Protein AF-A0A6B1DGK0-F1 (afdb_monomer)

pLDDT: mean 85.49, std 11.99, range [38.97, 97.94]

Mean predicted aligned error: 6.07 Å

Radius of gyration: 15.69 Å; Cα contacts (8 Å, |Δi|>4): 197; chains: 1; bounding box: 37×44×36 Å

Sequence (161 aa):
MLADCNGYFRREPYKSWFNQLEAWILQKCGASYYDGTACALDLVQWATDPVWSDLPGGVRDRLLAADGTFLKTQLEENKNVKLVLANGRQVIDGLQAMGFPLDYGESITPDGRQIHLFRGRLGERTFIGWNLNLQGSHLNNKKMKPELGDAVGRLAAKQAG

Solvent-accessible surface area (backbone atoms only — not comparable to full-atom values): 9356 Å² total; per-residue (Å²): 109,72,69,48,65,78,39,38,59,79,66,81,50,69,52,86,59,50,47,57,48,35,72,30,38,30,51,50,59,77,31,32,58,76,80,70,72,40,82,90,81,69,77,52,90,66,90,57,89,61,51,77,88,73,48,55,67,75,56,52,53,50,47,40,58,65,29,28,60,53,55,50,47,56,50,67,73,37,74,83,61,46,71,46,78,34,72,6,42,70,49,46,54,50,41,41,74,47,67,45,60,63,41,86,69,52,72,50,55,50,92,81,46,78,38,49,33,28,38,26,63,64,87,87,24,38,35,43,31,32,48,62,39,75,72,82,45,93,69,85,54,84,57,43,50,53,55,51,11,53,52,52,17,54,62,52,56,74,68,80,118

Structure (mmCIF, N/CA/C/O backbone):
data_AF-A0A6B1DGK0-F1
#
_entry.id   AF-A0A6B1DGK0-F1
#
loop_
_atom_site.group_PDB
_atom_site.id
_atom_site.type_symbol
_atom_site.label_atom_id
_atom_site.label_alt_id
_atom_site.label_comp_id
_atom_site.label_asym_id
_atom_site.label_entity_id
_atom_site.label_seq_id
_atom_site.pdbx_PDB_ins_code
_atom_site.Cartn_x
_atom_site.Cartn_y
_atom_site.Cartn_z
_atom_site.occupancy
_atom_site.B_iso_or_equiv
_atom_site.auth_seq_id
_atom_site.auth_comp_id
_atom_site.auth_asym_id
_atom_site.auth_atom_id
_atom_site.pdbx_PDB_model_num
ATOM 1 N N . MET A 1 1 ? 7.144 -23.505 1.695 1.00 48.78 1 MET A N 1
ATOM 2 C CA . MET A 1 1 ? 6.779 -22.483 0.683 1.00 48.78 1 MET A CA 1
ATOM 3 C C . MET A 1 1 ? 5.655 -21.552 1.152 1.00 48.78 1 MET A C 1
ATOM 5 O O . MET A 1 1 ? 5.972 -20.434 1.511 1.00 48.78 1 MET A O 1
ATOM 9 N N . LEU A 1 2 ? 4.386 -21.973 1.280 1.00 42.69 2 LEU A N 1
ATOM 10 C CA . LEU A 1 2 ? 3.305 -21.111 1.829 1.00 42.69 2 LEU A CA 1
ATOM 11 C C . LEU A 1 2 ? 3.450 -20.818 3.335 1.00 42.69 2 LEU A C 1
ATOM 13 O O . LEU A 1 2 ? 3.311 -19.679 3.775 1.00 42.69 2 LEU A O 1
ATOM 17 N N . ALA A 1 3 ? 3.797 -21.841 4.123 1.00 42.91 3 ALA A N 1
ATOM 18 C CA . ALA A 1 3 ? 4.083 -21.689 5.552 1.00 42.91 3 ALA A CA 1
ATOM 19 C C . ALA A 1 3 ? 5.296 -20.777 5.816 1.00 42.91 3 ALA A C 1
ATOM 21 O O . ALA A 1 3 ? 5.361 -20.114 6.848 1.00 42.91 3 ALA A O 1
ATOM 22 N N . ASP A 1 4 ? 6.227 -20.706 4.860 1.00 50.56 4 ASP A N 1
ATOM 23 C CA . ASP A 1 4 ? 7.411 -19.858 4.951 1.00 50.56 4 ASP A CA 1
ATOM 24 C C . ASP A 1 4 ? 7.089 -18.380 4.733 1.00 50.56 4 ASP A C 1
ATOM 26 O O . ASP A 1 4 ? 7.625 -17.548 5.466 1.00 50.56 4 ASP A O 1
ATOM 30 N N . CYS A 1 5 ? 6.192 -18.070 3.789 1.00 54.16 5 CYS A N 1
ATOM 31 C CA . CYS A 1 5 ? 5.676 -16.717 3.575 1.00 54.16 5 CYS A CA 1
ATOM 32 C C . CYS A 1 5 ? 4.835 -16.254 4.773 1.00 54.16 5 CYS A C 1
ATOM 34 O O . CYS A 1 5 ? 5.067 -15.172 5.305 1.00 54.16 5 CYS A O 1
ATOM 36 N N . ASN A 1 6 ? 3.942 -17.113 5.280 1.00 56.88 6 ASN A N 1
ATOM 37 C CA . ASN A 1 6 ? 3.124 -16.811 6.465 1.00 56.88 6 ASN A CA 1
ATOM 38 C C . ASN A 1 6 ? 3.956 -16.687 7.756 1.00 56.88 6 ASN A C 1
ATOM 40 O O . ASN A 1 6 ? 3.532 -16.049 8.717 1.00 56.88 6 ASN A O 1
ATOM 44 N N . GLY A 1 7 ? 5.135 -17.313 7.794 1.00 61.88 7 GLY A N 1
ATOM 45 C CA . GLY A 1 7 ? 6.072 -17.268 8.914 1.00 61.88 7 GLY A CA 1
ATOM 46 C C . GLY A 1 7 ? 7.243 -16.302 8.725 1.00 61.88 7 GLY A C 1
ATOM 47 O O . GLY A 1 7 ? 8.129 -16.290 9.579 1.00 61.88 7 GLY A O 1
ATOM 48 N N . TYR A 1 8 ? 7.294 -15.520 7.639 1.00 71.69 8 TYR A N 1
ATOM 49 C CA . TYR A 1 8 ? 8.450 -14.674 7.308 1.00 71.69 8 TYR A CA 1
ATOM 50 C C . TYR A 1 8 ? 8.810 -13.725 8.460 1.00 71.69 8 TYR A C 1
ATOM 52 O O . TYR A 1 8 ? 9.946 -13.711 8.935 1.00 71.69 8 TYR A O 1
ATOM 60 N N . PHE A 1 9 ? 7.811 -13.029 9.005 1.00 74.12 9 PHE A N 1
ATOM 61 C CA . PHE A 1 9 ? 7.997 -12.099 10.118 1.00 74.12 9 PHE A CA 1
ATOM 62 C C . PHE A 1 9 ? 8.229 -12.765 11.483 1.00 74.12 9 PHE A C 1
ATOM 64 O O . PHE A 1 9 ? 8.618 -12.087 12.430 1.00 74.12 9 PHE A O 1
ATOM 71 N N . ARG A 1 10 ? 8.064 -14.092 11.588 1.00 71.50 10 ARG A N 1
ATOM 72 C CA . ARG A 1 10 ? 8.333 -14.874 12.811 1.00 71.50 10 ARG A CA 1
ATOM 73 C C . ARG A 1 10 ? 9.780 -15.369 12.908 1.00 71.50 10 ARG A C 1
ATOM 75 O O . ARG A 1 10 ? 10.147 -15.957 13.920 1.00 71.50 10 ARG A O 1
ATOM 82 N N . ARG A 1 11 ? 10.583 -15.172 11.858 1.00 74.19 11 ARG A N 1
ATOM 83 C CA . ARG A 1 11 ? 11.995 -15.573 11.797 1.00 74.19 11 ARG A CA 1
ATOM 84 C C . ARG A 1 11 ? 12.889 -14.335 11.867 1.00 74.19 11 ARG A C 1
ATOM 86 O O . ARG A 1 11 ? 12.886 -13.617 12.865 1.00 74.19 11 ARG A O 1
ATOM 93 N N . GLU A 1 12 ? 13.618 -14.058 10.794 1.00 73.69 12 GLU A N 1
ATOM 94 C CA . GLU A 1 12 ? 14.533 -12.929 10.683 1.00 73.69 12 GLU A CA 1
ATOM 95 C C . GLU A 1 12 ? 14.176 -12.105 9.436 1.00 73.69 12 GLU A C 1
ATOM 97 O O . GLU A 1 12 ? 14.867 -12.168 8.419 1.00 73.69 12 GLU A O 1
ATOM 102 N N . PRO A 1 13 ? 13.039 -11.377 9.462 1.00 78.00 13 PRO A N 1
ATOM 103 C CA . PRO A 1 13 ? 12.663 -10.519 8.346 1.00 78.00 13 PRO A CA 1
ATOM 104 C C . PRO A 1 13 ? 13.674 -9.382 8.206 1.00 78.00 13 PRO A C 1
ATOM 106 O O . PRO A 1 13 ? 14.413 -9.074 9.145 1.00 78.00 13 PRO A O 1
ATOM 109 N N . TYR A 1 14 ? 13.668 -8.684 7.069 1.00 78.50 14 TYR A N 1
ATOM 110 C CA . TYR A 1 14 ? 14.506 -7.498 6.901 1.00 78.50 14 TYR A CA 1
ATOM 111 C C . TYR A 1 14 ? 13.967 -6.320 7.739 1.00 78.50 14 TYR A C 1
ATOM 113 O O . TYR A 1 14 ? 13.315 -5.399 7.244 1.00 78.50 14 TYR A O 1
ATOM 121 N N . LYS A 1 15 ? 14.191 -6.387 9.057 1.00 79.00 15 LYS A N 1
ATOM 122 C CA . LYS A 1 15 ? 13.531 -5.558 10.075 1.00 79.00 15 LYS A CA 1
ATOM 123 C C . LYS A 1 15 ? 13.735 -4.067 9.835 1.00 79.00 15 LYS A C 1
ATOM 125 O O . LYS A 1 15 ? 12.783 -3.308 9.951 1.00 79.00 15 LYS A O 1
ATOM 130 N N . SER A 1 16 ? 14.940 -3.633 9.467 1.00 77.12 16 SER A N 1
ATOM 131 C CA . SER A 1 16 ? 15.229 -2.213 9.200 1.00 77.12 16 SER A CA 1
ATOM 132 C C . SER A 1 16 ? 14.383 -1.639 8.058 1.00 77.12 16 SER A C 1
ATOM 134 O O . SER A 1 16 ? 13.987 -0.473 8.102 1.00 77.12 16 SER A O 1
ATOM 136 N N . TRP A 1 17 ? 14.066 -2.464 7.062 1.00 80.50 17 TRP A N 1
ATOM 137 C CA . TRP A 1 17 ? 13.237 -2.092 5.925 1.00 80.50 17 TRP A CA 1
ATOM 138 C C . TRP A 1 17 ? 11.748 -2.089 6.291 1.00 80.50 17 TRP A C 1
ATOM 140 O O . TRP A 1 17 ? 11.059 -1.088 6.088 1.00 80.50 17 TRP A O 1
ATOM 150 N N . PHE A 1 18 ? 11.235 -3.170 6.887 1.00 84.44 18 PHE A N 1
ATOM 151 C CA . PHE A 1 18 ? 9.800 -3.311 7.173 1.00 84.44 18 PHE A CA 1
ATOM 152 C C . PHE A 1 18 ? 9.315 -2.543 8.409 1.00 84.44 18 PHE A C 1
ATOM 154 O O . PHE A 1 18 ? 8.180 -2.062 8.412 1.00 84.44 18 PHE A O 1
ATOM 161 N N . ASN A 1 19 ? 10.159 -2.346 9.429 1.00 86.62 19 ASN A N 1
ATOM 162 C CA . ASN A 1 19 ? 9.736 -1.711 10.685 1.00 86.62 19 ASN A CA 1
ATOM 163 C C . ASN A 1 19 ? 9.306 -0.255 10.520 1.00 86.62 19 ASN A C 1
ATOM 165 O O . ASN A 1 19 ? 8.576 0.273 11.353 1.00 86.62 19 ASN A O 1
ATOM 169 N N . GLN A 1 20 ? 9.735 0.400 9.444 1.00 87.81 20 GLN A N 1
ATOM 170 C CA . GLN A 1 20 ? 9.271 1.745 9.135 1.00 87.81 20 GLN A CA 1
ATOM 171 C C . GLN A 1 20 ? 7.777 1.752 8.790 1.00 87.81 20 GLN A C 1
ATOM 173 O O . GLN A 1 20 ? 7.050 2.628 9.242 1.00 87.81 20 GLN A O 1
ATOM 178 N N . LEU A 1 21 ? 7.301 0.768 8.025 1.00 90.50 21 LEU A N 1
ATOM 179 C CA . LEU A 1 21 ? 5.877 0.641 7.713 1.00 90.50 21 LEU A CA 1
ATOM 180 C C . LEU A 1 21 ? 5.091 0.113 8.914 1.00 90.50 21 LEU A C 1
ATOM 182 O O . LEU A 1 21 ? 4.002 0.612 9.180 1.00 90.50 21 LEU A O 1
ATOM 186 N N . GLU A 1 22 ? 5.666 -0.828 9.666 1.00 92.06 22 GLU A N 1
ATOM 187 C CA . GLU A 1 22 ? 5.076 -1.341 10.908 1.00 92.06 22 GLU A CA 1
ATOM 188 C C . GLU A 1 22 ? 4.734 -0.204 11.881 1.00 92.06 22 GLU A C 1
ATOM 190 O O . GLU A 1 22 ? 3.570 0.006 12.216 1.00 92.06 22 GLU A O 1
ATOM 195 N N . ALA A 1 23 ? 5.751 0.556 12.300 1.00 90.06 23 ALA A N 1
ATOM 196 C CA . ALA A 1 23 ? 5.620 1.528 13.380 1.00 90.06 23 ALA A CA 1
ATOM 197 C C . ALA A 1 23 ? 4.759 2.736 12.994 1.00 90.06 23 ALA A C 1
ATOM 199 O O . ALA A 1 23 ? 4.050 3.292 13.830 1.00 90.06 23 ALA A O 1
ATOM 200 N N . TRP A 1 24 ? 4.844 3.172 11.735 1.00 91.69 24 TRP A N 1
ATOM 201 C CA . TRP A 1 24 ? 4.236 4.435 11.320 1.00 91.69 24 TRP A CA 1
ATOM 202 C C . TRP A 1 24 ? 2.914 4.262 10.591 1.00 91.69 24 TRP A C 1
ATOM 204 O O . TRP A 1 24 ? 2.089 5.163 10.662 1.00 91.69 24 TRP A O 1
ATOM 214 N N . ILE A 1 25 ? 2.687 3.136 9.914 1.00 94.69 25 ILE A N 1
ATOM 215 C CA . ILE A 1 25 ? 1.497 2.946 9.082 1.00 94.69 25 ILE A CA 1
ATOM 216 C C . ILE A 1 25 ? 0.605 1.830 9.622 1.00 94.69 25 ILE A C 1
ATOM 218 O O . ILE A 1 25 ? -0.563 2.078 9.919 1.00 94.69 25 ILE A O 1
ATOM 222 N N . LEU A 1 26 ? 1.127 0.607 9.752 1.00 93.88 26 LEU A N 1
ATOM 223 C CA . LEU A 1 26 ? 0.296 -0.562 10.055 1.00 93.88 26 LEU A CA 1
ATOM 224 C C . LEU A 1 26 ? -0.362 -0.458 11.428 1.00 93.88 26 LEU A C 1
ATOM 226 O O . LEU A 1 26 ? -1.579 -0.608 11.527 1.00 93.88 26 LEU A O 1
ATOM 230 N N . GLN A 1 27 ? 0.400 -0.080 12.456 1.00 93.44 27 GLN A N 1
ATOM 231 C CA . GLN A 1 27 ? -0.142 0.077 13.808 1.00 93.44 27 GLN A CA 1
ATOM 232 C C . GLN A 1 27 ? -1.242 1.146 13.880 1.00 93.44 27 GLN A C 1
ATOM 234 O O . GLN A 1 27 ? -2.203 1.000 14.632 1.00 93.44 27 GLN A O 1
ATOM 239 N N . LYS A 1 28 ? -1.164 2.192 13.045 1.00 94.06 28 LYS A N 1
ATOM 240 C CA . LYS A 1 28 ? -2.211 3.225 12.926 1.00 94.06 28 LYS A CA 1
ATOM 241 C C . LYS A 1 28 ? -3.481 2.716 12.244 1.00 94.06 28 LYS A C 1
ATOM 243 O O . LYS A 1 28 ? -4.541 3.310 12.413 1.00 94.06 28 LYS A O 1
ATOM 248 N N . CYS A 1 29 ? -3.373 1.620 11.501 1.00 92.94 29 CYS A N 1
ATOM 249 C CA . CYS A 1 29 ? -4.485 0.928 10.860 1.00 92.94 29 CYS A CA 1
ATOM 250 C C . CYS A 1 29 ? -4.984 -0.279 11.674 1.00 92.94 29 CYS A C 1
ATOM 252 O O . CYS A 1 29 ? -5.859 -0.994 11.196 1.00 92.94 29 CYS A O 1
ATOM 254 N N . GLY A 1 30 ? -4.435 -0.523 12.873 1.00 92.44 30 GLY A N 1
ATOM 255 C CA . GLY A 1 30 ? -4.782 -1.687 13.693 1.00 92.44 30 GLY A CA 1
ATOM 256 C C . GLY A 1 30 ? -4.281 -3.019 13.127 1.00 92.44 30 GLY A C 1
ATOM 257 O O . GLY A 1 30 ? -4.895 -4.047 13.389 1.00 92.44 30 GLY A O 1
ATOM 258 N N . ALA A 1 31 ? -3.202 -2.996 12.339 1.00 93.25 31 ALA A N 1
ATOM 259 C CA . ALA A 1 31 ? -2.578 -4.181 11.761 1.00 93.25 31 ALA A CA 1
ATOM 260 C C . ALA A 1 31 ? -1.088 -4.265 12.134 1.00 93.25 31 ALA A C 1
ATOM 262 O O . ALA A 1 31 ? -0.477 -3.272 12.535 1.00 93.25 31 ALA A O 1
ATOM 263 N N . SER A 1 32 ? -0.488 -5.440 11.971 1.00 91.88 32 SER A N 1
ATOM 264 C CA . SER A 1 32 ? 0.930 -5.687 12.214 1.00 91.88 32 SER A CA 1
ATOM 265 C C . SER A 1 32 ? 1.454 -6.800 11.315 1.00 91.88 32 SER A C 1
ATOM 267 O O . SER A 1 32 ? 0.783 -7.799 11.042 1.00 91.88 32 SER A O 1
ATOM 269 N N . TYR A 1 33 ? 2.702 -6.658 10.880 1.00 88.81 33 TYR A N 1
ATOM 270 C CA . TYR A 1 33 ? 3.414 -7.752 10.227 1.00 88.81 33 TYR A CA 1
ATOM 271 C C . TYR A 1 33 ? 3.690 -8.929 11.177 1.00 88.81 33 TYR A C 1
ATOM 273 O O . TYR A 1 33 ? 3.889 -10.057 10.728 1.00 88.81 33 TYR A O 1
ATOM 281 N N . TYR A 1 34 ? 3.725 -8.683 12.488 1.00 89.75 34 TYR A N 1
ATOM 282 C CA . TYR A 1 34 ? 4.210 -9.641 13.482 1.00 89.75 34 TYR A CA 1
ATOM 283 C C . TYR A 1 34 ? 3.107 -10.489 14.127 1.00 89.75 34 TYR A C 1
ATOM 285 O O . TYR A 1 34 ? 3.406 -11.562 14.652 1.00 89.75 34 TYR A O 1
ATOM 293 N N . ASP A 1 35 ? 1.845 -10.061 14.056 1.00 89.12 35 ASP A N 1
ATOM 294 C CA . ASP A 1 35 ? 0.693 -10.798 14.600 1.00 89.12 35 ASP A CA 1
ATOM 295 C C . ASP A 1 35 ? -0.106 -11.576 13.535 1.00 89.12 35 ASP A C 1
ATOM 297 O O . ASP A 1 35 ? -1.014 -12.337 13.865 1.00 89.12 35 ASP A O 1
ATOM 301 N N . GLY A 1 36 ? 0.271 -11.444 12.258 1.00 84.88 36 GLY A N 1
ATOM 302 C CA . GLY A 1 36 ? -0.382 -12.115 11.133 1.00 84.88 36 GLY A CA 1
ATOM 303 C C . GLY A 1 36 ? -1.598 -11.380 10.563 1.00 84.88 36 GLY A C 1
ATOM 304 O O . GLY A 1 36 ? -2.300 -11.955 9.733 1.00 84.88 36 GLY A O 1
ATOM 305 N N . THR A 1 37 ? -1.848 -10.133 10.970 1.00 90.12 37 THR A N 1
ATOM 306 C CA . THR A 1 37 ? -2.928 -9.295 10.418 1.00 90.12 37 THR A CA 1
ATOM 307 C C . THR A 1 37 ? -2.512 -8.510 9.170 1.00 90.12 37 THR A C 1
ATOM 309 O O . THR A 1 37 ? -3.380 -8.039 8.435 1.00 90.12 37 THR A O 1
ATOM 312 N N . ALA A 1 38 ? -1.209 -8.402 8.885 1.00 91.06 38 ALA A N 1
ATOM 313 C CA . ALA A 1 38 ? -0.680 -7.794 7.666 1.00 91.06 38 ALA A CA 1
ATOM 314 C C . ALA A 1 38 ? 0.334 -8.695 6.945 1.00 91.06 38 ALA A C 1
ATOM 316 O O . ALA A 1 38 ? 1.080 -9.460 7.557 1.00 91.06 38 ALA A O 1
ATOM 317 N N . CYS A 1 39 ? 0.410 -8.541 5.624 1.00 89.06 39 CYS A N 1
ATOM 318 C CA . CYS A 1 39 ? 1.456 -9.115 4.785 1.00 89.06 39 CYS A CA 1
ATOM 319 C C . CYS A 1 39 ? 1.964 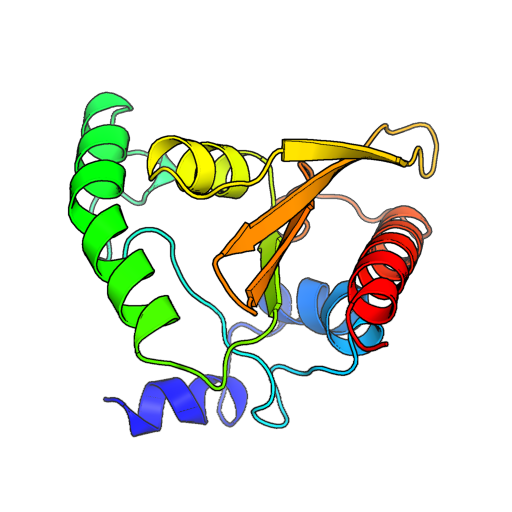-8.079 3.775 1.00 89.06 39 CYS A C 1
ATOM 321 O O . CYS A 1 39 ? 1.276 -7.106 3.462 1.00 89.06 39 CYS A O 1
ATOM 323 N N . ALA A 1 40 ? 3.189 -8.276 3.290 1.00 88.44 40 ALA A N 1
ATOM 324 C CA . ALA A 1 40 ? 3.729 -7.510 2.175 1.00 88.44 40 ALA A CA 1
ATOM 325 C C . A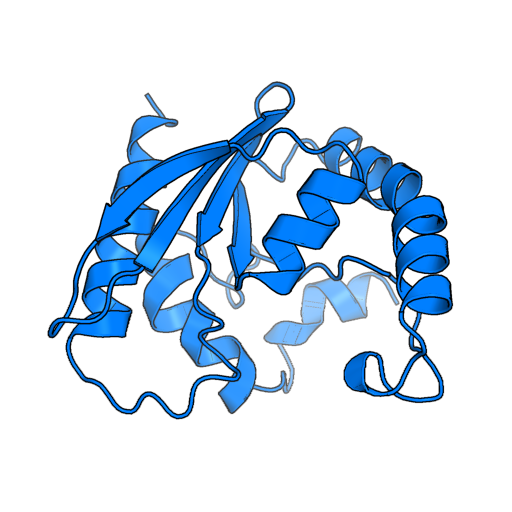LA A 1 40 ? 3.382 -8.224 0.863 1.00 88.44 40 ALA A C 1
ATOM 327 O O . ALA A 1 40 ? 3.468 -9.450 0.788 1.00 88.44 40 ALA A O 1
ATOM 328 N N . LEU A 1 41 ? 2.988 -7.453 -0.148 1.00 87.88 41 LEU A N 1
ATOM 329 C CA . LEU A 1 41 ? 2.667 -7.940 -1.485 1.00 87.88 41 LEU A CA 1
ATOM 330 C C . LEU A 1 41 ? 3.466 -7.134 -2.506 1.00 87.88 41 LEU A C 1
ATOM 332 O O . LEU A 1 41 ? 3.467 -5.903 -2.451 1.00 87.88 41 LEU A O 1
ATOM 336 N N . ASP A 1 42 ? 4.104 -7.828 -3.441 1.00 86.88 42 ASP A N 1
ATOM 337 C CA . ASP A 1 42 ? 4.779 -7.208 -4.576 1.00 86.88 42 ASP A CA 1
ATOM 338 C C . ASP A 1 42 ? 3.814 -7.015 -5.752 1.00 86.88 42 ASP A C 1
ATOM 340 O O . ASP A 1 42 ? 2.902 -7.814 -5.975 1.00 86.88 42 ASP A O 1
ATOM 344 N N . LEU A 1 43 ? 4.022 -5.953 -6.535 1.00 85.62 43 LEU A N 1
ATOM 345 C CA . LEU A 1 43 ? 3.242 -5.720 -7.758 1.00 85.62 43 LEU A CA 1
ATOM 346 C C . LEU A 1 43 ? 3.523 -6.764 -8.839 1.00 85.62 43 LEU A C 1
ATOM 348 O O . LEU A 1 43 ? 2.633 -7.116 -9.604 1.00 85.62 43 LEU A O 1
ATOM 352 N N . VAL A 1 44 ? 4.766 -7.236 -8.888 1.00 83.69 44 VAL A N 1
ATOM 353 C CA . VAL A 1 44 ? 5.243 -8.276 -9.795 1.00 83.69 44 VAL A CA 1
ATOM 354 C C . VAL A 1 44 ? 5.818 -9.372 -8.919 1.00 83.69 44 VAL A C 1
ATOM 356 O O . VAL A 1 44 ? 6.670 -9.106 -8.075 1.00 83.69 44 VAL A O 1
ATOM 359 N N . GLN A 1 45 ? 5.315 -10.591 -9.077 1.00 79.12 45 GLN A N 1
ATOM 360 C CA . GLN A 1 45 ? 5.594 -11.696 -8.146 1.00 79.12 45 GLN A CA 1
ATOM 361 C C . GLN A 1 45 ? 6.916 -12.407 -8.456 1.00 79.12 45 GLN A C 1
ATOM 363 O O . GLN A 1 45 ? 7.377 -13.267 -7.705 1.00 79.12 45 GLN A O 1
ATOM 368 N N . TRP A 1 46 ? 7.526 -12.050 -9.582 1.00 78.50 46 TRP A N 1
ATOM 369 C CA . TRP A 1 46 ? 8.768 -12.622 -10.064 1.00 78.50 46 TRP A CA 1
ATOM 370 C C . TRP A 1 46 ? 9.958 -11.806 -9.575 1.00 78.50 46 TRP A C 1
ATOM 372 O O . TRP A 1 46 ? 9.997 -10.584 -9.722 1.00 78.50 46 TRP A O 1
ATOM 382 N N . ALA A 1 47 ? 10.976 -12.498 -9.067 1.00 78.62 47 ALA A N 1
ATOM 383 C CA . ALA A 1 47 ? 12.296 -11.902 -8.944 1.00 78.62 47 ALA A CA 1
ATOM 384 C C . ALA A 1 47 ? 12.817 -11.573 -10.351 1.00 78.62 47 ALA A C 1
ATOM 386 O O . ALA A 1 47 ? 12.750 -12.414 -11.251 1.00 78.62 47 ALA A O 1
ATOM 387 N N . THR A 1 48 ? 13.320 -10.357 -10.549 1.00 80.94 48 THR A N 1
ATOM 388 C CA . THR A 1 48 ? 13.849 -9.916 -11.842 1.00 80.94 48 THR A CA 1
ATOM 389 C C . THR A 1 48 ? 15.374 -9.898 -11.824 1.00 80.94 48 THR A C 1
ATOM 391 O O . THR A 1 48 ? 15.980 -9.538 -10.814 1.00 80.94 48 THR A O 1
ATOM 394 N N . ASP A 1 49 ? 15.985 -10.257 -12.952 1.00 80.06 49 ASP A N 1
ATOM 395 C CA . ASP A 1 49 ? 17.411 -10.065 -13.226 1.00 80.06 49 ASP A CA 1
ATOM 396 C C . ASP A 1 49 ? 17.543 -9.301 -14.561 1.00 80.06 49 ASP A C 1
ATOM 398 O O . ASP A 1 49 ? 17.153 -9.842 -15.603 1.00 80.06 49 ASP A O 1
ATOM 402 N N . PRO A 1 50 ? 17.980 -8.025 -14.560 1.00 84.19 50 PRO A N 1
ATOM 403 C CA . PRO A 1 50 ? 18.476 -7.250 -13.418 1.00 84.19 50 PRO A CA 1
ATOM 404 C C . PRO A 1 50 ? 17.365 -6.833 -12.434 1.00 84.19 50 PRO A C 1
ATOM 406 O O . PRO A 1 50 ? 16.168 -7.011 -12.690 1.00 84.19 50 PRO A O 1
ATOM 409 N N . VAL A 1 51 ? 17.758 -6.261 -11.290 1.00 84.81 51 VAL A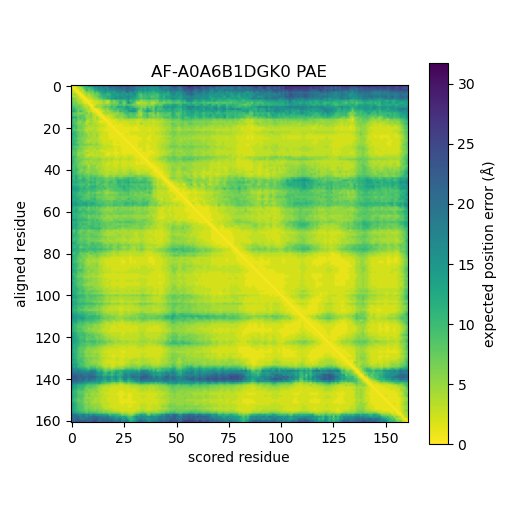 N 1
ATOM 410 C CA . VAL A 1 51 ? 16.810 -5.769 -10.276 1.00 84.81 51 VAL A CA 1
ATOM 411 C C . VAL A 1 51 ? 15.821 -4.760 -10.873 1.00 84.81 51 VAL A C 1
ATOM 413 O O . VAL A 1 51 ? 16.127 -4.059 -11.835 1.00 84.81 51 VAL A O 1
ATOM 416 N N . TRP A 1 52 ? 14.622 -4.665 -10.294 1.00 84.19 52 TRP A N 1
ATOM 417 C CA . TRP A 1 52 ? 13.496 -3.901 -10.851 1.00 84.19 52 TRP A CA 1
ATOM 418 C C . TRP A 1 52 ? 13.836 -2.471 -11.316 1.00 84.19 52 TRP A C 1
ATOM 420 O O . TRP A 1 52 ? 13.358 -2.013 -12.361 1.00 84.19 52 TRP A O 1
ATOM 430 N N . SER A 1 53 ? 14.672 -1.754 -10.554 1.00 82.19 53 SER A N 1
ATOM 431 C CA . SER A 1 53 ? 15.103 -0.386 -10.879 1.00 82.19 53 SER A CA 1
ATOM 432 C C . SER A 1 53 ? 15.861 -0.294 -12.201 1.00 82.19 53 SER A C 1
ATOM 434 O O . SER A 1 53 ? 15.733 0.707 -12.909 1.00 82.19 53 SER A O 1
ATOM 436 N N . ASP A 1 54 ? 16.580 -1.353 -12.555 1.00 87.44 54 ASP A N 1
ATOM 437 C CA . ASP A 1 54 ? 17.534 -1.390 -13.660 1.00 87.44 54 ASP A CA 1
ATOM 438 C C . ASP A 1 54 ? 16.898 -1.957 -14.938 1.00 87.44 54 ASP A C 1
ATOM 440 O O . ASP A 1 54 ? 17.493 -1.924 -16.015 1.00 87.44 54 ASP A O 1
ATOM 444 N N . LEU A 1 55 ? 15.655 -2.441 -14.848 1.00 87.06 55 LEU A N 1
ATOM 445 C CA . LEU A 1 55 ? 14.893 -2.877 -16.010 1.00 87.06 55 LEU A CA 1
ATOM 446 C C . LEU A 1 55 ? 14.531 -1.697 -16.933 1.00 87.06 55 LEU A C 1
ATOM 448 O O . LEU A 1 55 ? 14.166 -0.615 -16.461 1.00 87.06 55 LEU A O 1
ATOM 452 N N . PRO A 1 56 ? 14.518 -1.900 -18.263 1.00 90.00 56 PRO A N 1
ATOM 453 C CA . PRO A 1 56 ? 13.956 -0.924 -19.190 1.00 90.00 56 PRO A CA 1
ATOM 454 C C . PRO A 1 56 ? 12.471 -0.658 -18.903 1.00 90.00 56 PRO A C 1
ATOM 456 O O . PRO A 1 56 ? 11.723 -1.577 -18.566 1.00 90.00 56 PRO A O 1
ATOM 459 N N . GLY A 1 57 ? 12.016 0.583 -19.117 1.00 85.38 57 GLY A N 1
ATOM 460 C CA . GLY A 1 57 ? 10.619 0.982 -18.875 1.00 85.38 57 GLY A CA 1
ATOM 461 C C . GLY A 1 57 ? 9.601 0.062 -19.553 1.00 85.38 57 GLY A C 1
ATOM 462 O O . GLY A 1 57 ? 8.760 -0.517 -18.877 1.00 85.38 57 GLY A O 1
ATOM 463 N N . GLY A 1 58 ? 9.773 -0.207 -20.851 1.00 87.75 58 GLY A N 1
ATOM 464 C CA . GLY A 1 58 ? 8.868 -1.097 -21.586 1.00 87.75 58 GLY A CA 1
ATOM 465 C C . GLY A 1 58 ? 8.880 -2.561 -21.119 1.00 87.75 58 GLY A C 1
ATOM 466 O O . GLY A 1 58 ? 7.924 -3.284 -21.386 1.00 87.75 58 GLY A O 1
ATOM 467 N N . VAL A 1 59 ? 9.929 -3.018 -20.421 1.00 86.50 59 VAL A N 1
ATOM 468 C CA . VAL A 1 59 ? 9.938 -4.349 -19.785 1.00 86.50 59 VAL A CA 1
ATOM 469 C C . VAL A 1 59 ? 9.105 -4.316 -18.509 1.00 86.50 59 VAL A C 1
ATOM 471 O O . VAL A 1 59 ? 8.262 -5.189 -18.324 1.00 86.50 59 VAL A O 1
ATOM 474 N N . ARG A 1 60 ? 9.276 -3.285 -17.671 1.00 87.94 60 ARG A N 1
ATOM 475 C CA . ARG A 1 60 ? 8.447 -3.096 -16.472 1.00 87.94 60 ARG A CA 1
ATOM 476 C C . ARG A 1 60 ? 6.967 -3.004 -16.817 1.00 87.94 60 ARG A C 1
ATOM 478 O O . ARG A 1 60 ? 6.174 -3.689 -16.186 1.00 87.94 60 ARG A O 1
ATOM 485 N N . ASP A 1 61 ? 6.607 -2.246 -17.850 1.00 86.88 61 ASP A N 1
ATOM 486 C CA . ASP A 1 61 ? 5.209 -2.089 -18.269 1.00 86.88 61 ASP A CA 1
ATOM 487 C C . ASP A 1 61 ? 4.587 -3.429 -18.686 1.00 86.88 61 ASP A C 1
ATOM 489 O O . ASP A 1 61 ? 3.458 -3.743 -18.312 1.00 86.88 61 ASP A O 1
ATOM 493 N N . ARG A 1 62 ? 5.343 -4.267 -19.410 1.00 87.31 62 ARG A N 1
ATOM 494 C CA . ARG A 1 62 ? 4.896 -5.616 -19.790 1.00 87.31 62 ARG A CA 1
ATOM 495 C C . ARG A 1 62 ? 4.742 -6.534 -18.584 1.00 87.31 62 ARG A C 1
ATOM 497 O O . ARG A 1 62 ? 3.770 -7.280 -18.536 1.00 87.31 62 ARG A O 1
ATOM 504 N N . LEU A 1 63 ? 5.674 -6.482 -17.632 1.00 87.88 63 LEU A N 1
ATOM 505 C CA . LEU A 1 63 ? 5.591 -7.274 -16.402 1.00 87.88 63 LEU A CA 1
ATOM 506 C C . LEU A 1 63 ? 4.386 -6.852 -15.556 1.00 87.88 63 LEU A C 1
ATOM 508 O O . LEU A 1 63 ? 3.619 -7.709 -15.131 1.00 87.88 63 LEU A O 1
ATOM 512 N N . LEU A 1 64 ? 4.160 -5.544 -15.391 1.00 87.75 64 LEU A N 1
ATOM 513 C CA . LEU A 1 64 ? 2.984 -5.018 -14.693 1.00 87.75 64 LEU A CA 1
ATOM 514 C C . LEU A 1 64 ? 1.683 -5.456 -15.379 1.00 87.75 64 LEU A C 1
ATOM 516 O O . LEU A 1 64 ? 0.756 -5.905 -14.710 1.00 87.75 64 LEU A O 1
ATOM 520 N N . ALA A 1 65 ? 1.609 -5.367 -16.709 1.00 85.75 65 ALA A N 1
ATOM 521 C CA . ALA A 1 65 ? 0.429 -5.796 -17.457 1.00 85.75 65 ALA A CA 1
ATOM 522 C C . ALA A 1 65 ? 0.177 -7.310 -17.338 1.00 85.75 65 ALA A C 1
ATOM 524 O O . ALA A 1 65 ? -0.971 -7.731 -17.191 1.00 85.75 65 ALA A O 1
ATOM 525 N N . ALA A 1 66 ? 1.236 -8.122 -17.381 1.00 84.81 66 ALA A N 1
ATOM 526 C CA . ALA A 1 66 ? 1.139 -9.574 -17.263 1.00 84.81 66 ALA A CA 1
ATOM 527 C C . ALA A 1 66 ? 0.688 -10.013 -15.859 1.00 84.81 66 ALA A C 1
ATOM 529 O O . ALA A 1 66 ? -0.198 -10.861 -15.740 1.00 84.81 66 ALA A O 1
ATOM 530 N N . ASP A 1 67 ? 1.237 -9.402 -14.807 1.00 86.31 67 ASP A N 1
ATOM 531 C CA . ASP A 1 67 ? 0.939 -9.784 -13.422 1.00 86.31 67 ASP A CA 1
ATOM 532 C C . ASP A 1 67 ? -0.302 -9.088 -12.844 1.00 86.31 67 ASP A C 1
ATOM 534 O O . ASP A 1 67 ? -0.863 -9.564 -11.857 1.00 86.31 67 ASP A O 1
ATOM 538 N N . GLY A 1 68 ? -0.803 -8.012 -13.462 1.00 85.44 68 GLY A N 1
ATOM 539 C CA . GLY A 1 68 ? -1.972 -7.281 -12.960 1.00 85.44 68 GLY A CA 1
ATOM 540 C C . GLY A 1 68 ? -3.217 -8.159 -12.793 1.00 85.44 68 GLY A C 1
ATOM 541 O O . GLY A 1 68 ? -3.913 -8.068 -11.780 1.00 85.44 68 GLY A O 1
ATOM 542 N N . THR A 1 69 ? -3.463 -9.074 -13.739 1.00 86.62 69 THR A N 1
ATOM 543 C CA . THR A 1 69 ? -4.574 -10.042 -13.645 1.00 86.62 69 THR A CA 1
ATOM 544 C C . THR A 1 69 ? -4.370 -11.014 -12.484 1.00 86.62 69 THR A C 1
ATOM 546 O O . THR A 1 69 ? -5.320 -11.331 -11.765 1.00 86.62 69 THR A O 1
ATOM 549 N N . PHE A 1 70 ? -3.134 -11.463 -12.268 1.00 87.81 70 PHE A N 1
ATOM 550 C CA . PHE A 1 70 ? -2.804 -12.368 -11.174 1.00 87.81 70 PHE A CA 1
ATOM 551 C C . PHE A 1 70 ? -2.986 -11.685 -9.816 1.00 87.81 70 PHE A C 1
ATOM 553 O O . PHE A 1 70 ? -3.703 -12.214 -8.970 1.00 87.81 70 PHE A O 1
ATOM 560 N N . LEU A 1 71 ? -2.442 -10.478 -9.633 1.00 89.44 71 LEU A N 1
ATOM 561 C CA . LEU A 1 71 ? -2.613 -9.702 -8.403 1.00 89.44 71 LEU A CA 1
ATOM 562 C C . LEU A 1 71 ? -4.094 -9.429 -8.115 1.00 89.44 71 LEU A C 1
ATOM 564 O O . LEU A 1 71 ? -4.552 -9.576 -6.981 1.00 89.44 71 LEU A O 1
ATOM 568 N N . LYS A 1 72 ? -4.870 -9.070 -9.145 1.00 88.62 72 LYS A N 1
ATOM 569 C CA . LYS A 1 72 ? -6.316 -8.875 -9.011 1.00 88.62 72 LYS A CA 1
ATOM 570 C C . LYS A 1 72 ? -7.011 -10.156 -8.550 1.00 88.62 72 LYS A C 1
ATOM 572 O O . LYS A 1 72 ? -7.786 -10.096 -7.601 1.00 88.62 72 LYS A O 1
ATOM 577 N N . THR A 1 73 ? -6.671 -11.297 -9.147 1.00 88.31 73 THR A N 1
ATOM 578 C CA . THR A 1 73 ? -7.208 -12.613 -8.765 1.00 88.31 73 THR A CA 1
ATOM 579 C C . THR A 1 73 ? -6.845 -12.963 -7.320 1.00 88.31 73 THR A C 1
ATOM 581 O O . THR A 1 73 ? -7.729 -13.290 -6.534 1.00 88.31 73 THR A O 1
ATOM 584 N N . GLN A 1 74 ? -5.577 -12.804 -6.922 1.00 87.38 74 GLN A N 1
ATOM 585 C CA . GLN A 1 74 ? -5.128 -13.044 -5.545 1.00 87.38 74 GLN A CA 1
ATOM 586 C C . GLN A 1 74 ? -5.908 -12.203 -4.533 1.00 87.38 74 GLN A C 1
ATOM 588 O O . GLN A 1 74 ? -6.326 -12.707 -3.488 1.00 87.38 74 GLN A O 1
ATOM 593 N N . LEU A 1 75 ? -6.109 -10.917 -4.837 1.00 88.94 75 LEU A N 1
ATOM 594 C CA . LEU A 1 75 ? -6.895 -10.040 -3.984 1.00 88.94 75 LEU A CA 1
ATOM 595 C C . LEU A 1 75 ? -8.350 -10.495 -3.954 1.00 88.94 75 LEU A C 1
ATOM 597 O O . LEU A 1 75 ? -8.886 -10.633 -2.863 1.00 88.94 75 LEU A O 1
ATOM 601 N N . GLU A 1 76 ? -8.977 -10.759 -5.102 1.00 86.75 76 GLU A N 1
ATOM 602 C CA . GLU A 1 76 ? -10.380 -11.173 -5.219 1.00 86.75 76 GLU A CA 1
ATOM 603 C C . GLU A 1 76 ? -10.692 -12.479 -4.479 1.00 86.75 76 GLU A C 1
ATOM 605 O O . GLU A 1 76 ? -11.671 -12.516 -3.722 1.00 86.75 76 GLU A O 1
ATOM 610 N N . GLU A 1 77 ? -9.838 -13.492 -4.616 1.00 87.38 77 GLU A N 1
ATOM 611 C CA . GLU A 1 77 ? -9.962 -14.790 -3.945 1.00 87.38 77 GLU A CA 1
ATOM 612 C C . GLU A 1 77 ? -9.706 -14.688 -2.436 1.00 87.38 77 GLU A C 1
ATOM 614 O O . GLU A 1 77 ? -10.381 -15.344 -1.635 1.00 87.38 77 GLU A O 1
ATOM 619 N N . ASN A 1 78 ? -8.795 -13.809 -2.009 1.00 84.25 78 ASN A N 1
ATOM 620 C CA . ASN A 1 78 ? -8.524 -13.589 -0.596 1.00 84.25 78 ASN A CA 1
ATOM 621 C C . ASN A 1 78 ? -9.491 -12.559 0.011 1.00 84.25 78 ASN A C 1
ATOM 623 O O . ASN A 1 78 ? -9.228 -11.356 0.104 1.00 84.25 78 ASN A O 1
ATOM 627 N N . LYS A 1 79 ? -10.651 -13.042 0.463 1.00 82.56 79 LYS A N 1
ATOM 628 C CA . LYS A 1 79 ? -11.692 -12.211 1.100 1.00 82.56 79 LYS A CA 1
ATOM 629 C C . LYS A 1 79 ? -11.278 -11.599 2.444 1.00 82.56 79 LYS A C 1
ATOM 631 O O . LYS A 1 79 ? -11.958 -10.679 2.906 1.00 82.56 79 LYS A O 1
ATOM 636 N N . ASN A 1 80 ? -10.192 -12.082 3.050 1.00 86.94 80 ASN A N 1
ATOM 637 C CA . ASN A 1 80 ? -9.693 -11.601 4.340 1.00 86.94 80 ASN A CA 1
ATOM 638 C C . ASN A 1 80 ? -8.854 -10.323 4.204 1.00 86.94 80 ASN A C 1
ATOM 640 O O . ASN A 1 80 ? -8.720 -9.576 5.169 1.00 86.94 80 ASN A O 1
ATOM 644 N N . VAL A 1 81 ? -8.334 -10.023 3.008 1.00 89.50 81 VAL A N 1
ATOM 645 C CA . VAL A 1 81 ? -7.641 -8.755 2.746 1.00 89.50 81 VAL A CA 1
ATOM 646 C C . VAL A 1 81 ? -8.687 -7.671 2.502 1.00 89.50 81 VAL A C 1
ATOM 648 O O . VAL A 1 81 ? -9.257 -7.579 1.416 1.00 89.50 81 VAL A O 1
ATOM 651 N N . LYS A 1 82 ? -8.962 -6.856 3.525 1.00 92.12 82 LYS A N 1
ATOM 652 C CA . LYS A 1 82 ? -9.929 -5.743 3.455 1.00 92.12 82 LYS A CA 1
ATOM 653 C C . LYS A 1 82 ? -9.286 -4.390 3.148 1.00 92.12 82 LYS A C 1
ATOM 655 O O . LYS A 1 82 ? -9.958 -3.502 2.628 1.00 92.12 82 LYS A O 1
ATOM 660 N N . LEU A 1 83 ? -7.997 -4.241 3.442 1.00 94.00 83 LEU A N 1
ATOM 661 C CA . LEU A 1 83 ? -7.245 -3.004 3.267 1.00 94.00 83 LEU A CA 1
ATOM 662 C C . LEU A 1 83 ? -5.947 -3.285 2.507 1.00 94.00 83 LEU A C 1
ATOM 664 O O . LEU A 1 83 ? -5.178 -4.158 2.898 1.00 94.00 83 LEU A O 1
ATOM 668 N N . VAL A 1 84 ? -5.708 -2.527 1.440 1.00 95.12 84 VAL A N 1
ATOM 669 C CA . VAL A 1 84 ? -4.470 -2.548 0.657 1.00 95.12 84 VAL A CA 1
ATOM 670 C C . VAL A 1 84 ? -3.785 -1.192 0.790 1.00 95.12 84 VAL A C 1
ATOM 672 O O . VAL A 1 84 ? -4.391 -0.152 0.524 1.00 95.12 84 VAL A O 1
ATOM 675 N N . LEU A 1 85 ? -2.520 -1.205 1.208 1.00 96.31 85 LEU A N 1
ATOM 676 C CA . LEU A 1 85 ? -1.722 -0.003 1.446 1.00 96.31 85 LEU A CA 1
ATOM 677 C C . LEU A 1 85 ? -0.612 0.117 0.396 1.00 96.31 85 LEU A C 1
ATOM 679 O O . LEU A 1 85 ? 0.252 -0.751 0.308 1.00 96.31 85 LEU A O 1
ATOM 683 N N . ALA A 1 86 ? -0.620 1.194 -0.390 1.00 96.31 86 ALA A N 1
ATOM 684 C CA . ALA A 1 86 ? 0.333 1.428 -1.475 1.00 96.31 86 ALA A CA 1
ATOM 685 C C . ALA A 1 86 ? 1.421 2.440 -1.067 1.00 96.31 86 ALA A C 1
ATOM 687 O O . ALA A 1 86 ? 1.178 3.648 -0.995 1.00 96.31 86 ALA A O 1
ATOM 688 N N . ASN A 1 87 ? 2.635 1.939 -0.815 1.00 94.69 87 ASN A N 1
ATOM 689 C CA . ASN A 1 87 ? 3.774 2.739 -0.361 1.00 94.69 87 ASN A CA 1
ATOM 690 C C . ASN A 1 87 ? 4.605 3.299 -1.528 1.00 94.69 87 ASN A C 1
ATOM 692 O O . ASN A 1 87 ? 5.499 2.632 -2.048 1.00 94.69 87 ASN A O 1
ATOM 696 N N . GLY A 1 88 ? 4.379 4.564 -1.877 1.00 93.88 88 GLY A N 1
ATOM 697 C CA . GLY A 1 88 ? 5.201 5.306 -2.829 1.00 93.88 88 GLY A CA 1
ATOM 698 C C . GLY A 1 88 ? 4.595 5.425 -4.226 1.00 93.88 88 GLY A C 1
ATOM 699 O O . GLY A 1 88 ? 3.749 4.642 -4.654 1.00 93.88 88 GLY A O 1
ATOM 700 N N . ARG A 1 89 ? 5.067 6.439 -4.962 1.00 93.81 89 ARG A N 1
ATOM 701 C CA . ARG A 1 89 ? 4.495 6.831 -6.255 1.00 93.81 89 ARG A CA 1
ATOM 702 C C . ARG A 1 89 ? 4.526 5.722 -7.308 1.00 93.81 89 ARG A C 1
ATOM 704 O O . ARG A 1 89 ? 3.513 5.496 -7.951 1.00 93.81 89 ARG A O 1
ATOM 711 N N . GLN A 1 90 ? 5.638 4.997 -7.424 1.00 91.25 90 GLN A N 1
ATOM 712 C CA . GLN A 1 90 ? 5.767 3.897 -8.389 1.00 91.25 90 GLN A CA 1
ATOM 713 C C . GLN A 1 90 ? 4.753 2.773 -8.136 1.00 91.25 90 GLN A C 1
ATOM 715 O O . GLN A 1 90 ? 4.257 2.180 -9.088 1.00 91.25 90 GLN A O 1
ATOM 720 N N . VAL A 1 91 ? 4.413 2.504 -6.869 1.00 93.44 91 VAL A N 1
ATOM 721 C CA . VAL A 1 91 ? 3.405 1.492 -6.529 1.00 93.44 91 VAL A CA 1
ATOM 722 C C . VAL A 1 91 ? 2.014 1.962 -6.947 1.00 93.44 91 VAL A C 1
ATOM 724 O O . VAL A 1 91 ? 1.251 1.194 -7.523 1.00 93.44 91 VAL A O 1
ATOM 727 N N . ILE A 1 92 ? 1.695 3.236 -6.702 1.00 95.94 92 ILE A N 1
ATOM 728 C CA . ILE A 1 92 ? 0.422 3.836 -7.122 1.00 95.94 92 ILE A CA 1
ATOM 729 C C . ILE A 1 92 ? 0.288 3.808 -8.644 1.00 95.94 92 ILE A C 1
ATOM 731 O O . ILE A 1 92 ? -0.718 3.315 -9.143 1.00 95.94 92 ILE A O 1
ATOM 735 N N . ASP A 1 93 ? 1.303 4.288 -9.366 1.00 93.88 93 ASP A N 1
ATOM 736 C CA . ASP A 1 93 ? 1.280 4.328 -10.830 1.00 93.88 93 ASP A CA 1
ATOM 737 C C . ASP A 1 93 ? 1.148 2.909 -11.410 1.00 93.88 93 ASP A C 1
ATOM 739 O O . ASP A 1 93 ? 0.376 2.693 -12.341 1.00 93.88 93 ASP A O 1
ATOM 743 N N . GLY A 1 94 ? 1.833 1.919 -10.820 1.00 92.94 94 GLY A N 1
ATOM 744 C CA . GLY A 1 94 ? 1.713 0.513 -11.210 1.00 92.94 94 GLY A CA 1
ATOM 745 C C . GLY A 1 94 ? 0.310 -0.056 -10.989 1.00 92.94 94 GLY A C 1
ATOM 746 O O . GLY A 1 94 ? -0.250 -0.670 -11.893 1.00 92.94 94 GLY A O 1
ATOM 747 N N . LEU A 1 95 ? -0.298 0.199 -9.825 1.00 94.06 95 LEU A N 1
ATOM 748 C CA . LEU A 1 95 ? -1.680 -0.205 -9.546 1.00 94.06 95 LEU A CA 1
ATOM 749 C C . LEU A 1 95 ? -2.667 0.449 -10.523 1.00 94.06 95 LEU A C 1
ATOM 751 O O . LEU A 1 95 ? -3.543 -0.229 -11.055 1.00 94.06 95 LEU A O 1
ATOM 755 N N . GLN A 1 96 ? -2.509 1.743 -10.800 1.00 94.31 96 GLN A N 1
ATOM 756 C CA . GLN A 1 96 ? -3.344 2.457 -11.767 1.00 94.31 96 GLN A CA 1
ATOM 757 C C . GLN A 1 96 ? -3.176 1.891 -13.185 1.00 94.31 96 GLN A C 1
ATOM 759 O O . GLN A 1 96 ? -4.171 1.663 -13.869 1.00 94.31 96 GLN A O 1
ATOM 764 N N . ALA A 1 97 ? -1.944 1.589 -13.608 1.00 91.19 97 ALA A N 1
ATOM 765 C CA . ALA A 1 97 ? -1.663 0.965 -14.903 1.00 91.19 97 ALA A CA 1
ATOM 766 C C . ALA A 1 97 ? -2.274 -0.442 -15.028 1.00 91.19 97 ALA A C 1
ATOM 768 O O . ALA A 1 97 ? -2.702 -0.839 -16.109 1.00 91.19 97 ALA A O 1
ATOM 769 N N . MET A 1 98 ? -2.375 -1.177 -13.917 1.00 90.44 98 MET A N 1
ATOM 770 C CA . MET A 1 98 ? -3.081 -2.462 -13.833 1.00 90.44 98 MET A CA 1
ATOM 771 C C . MET A 1 98 ? -4.615 -2.319 -13.763 1.00 90.44 98 MET A C 1
ATOM 773 O O . MET A 1 98 ? -5.324 -3.325 -13.737 1.00 90.44 98 MET A O 1
ATOM 777 N N . GLY A 1 99 ? -5.147 -1.093 -13.718 1.00 91.44 99 GLY A N 1
ATOM 778 C CA . GLY A 1 99 ? -6.584 -0.821 -13.660 1.00 91.44 99 GLY A CA 1
ATOM 779 C C . GLY A 1 99 ? -7.191 -0.869 -12.255 1.00 91.44 99 GLY A C 1
ATOM 780 O O . GLY A 1 99 ? -8.413 -0.965 -12.124 1.00 91.44 99 GLY A O 1
ATOM 781 N N . PHE A 1 100 ? -6.378 -0.810 -11.194 1.00 93.00 100 PHE A N 1
ATOM 782 C CA . PHE A 1 100 ? -6.903 -0.637 -9.841 1.00 93.00 100 PHE A CA 1
ATOM 783 C C . PHE A 1 100 ? -7.390 0.804 -9.634 1.00 93.00 100 PHE A C 1
ATOM 785 O O . PHE A 1 100 ? -6.706 1.752 -10.029 1.00 93.00 100 PHE A O 1
ATOM 792 N N . PRO A 1 101 ? -8.543 0.994 -8.973 1.00 91.19 101 PRO A N 1
ATOM 793 C CA . PRO A 1 101 ? -9.189 2.297 -8.879 1.00 91.19 101 PRO A CA 1
ATOM 794 C C . PRO A 1 101 ? -8.592 3.125 -7.736 1.00 91.19 101 PRO A C 1
ATOM 796 O O . PRO A 1 101 ? -9.261 3.322 -6.731 1.00 91.19 101 PRO A O 1
ATOM 799 N N . LEU A 1 102 ? -7.329 3.551 -7.829 1.00 94.31 102 LEU A N 1
ATOM 800 C CA . LEU A 1 102 ? -6.734 4.516 -6.893 1.00 94.31 102 LEU A CA 1
ATOM 801 C C . LEU A 1 102 ? -6.771 5.910 -7.503 1.00 94.31 102 LEU A C 1
ATOM 803 O O . LEU A 1 102 ? -5.983 6.209 -8.396 1.00 94.31 102 LEU A O 1
ATOM 807 N N . ASP A 1 103 ? -7.599 6.782 -6.952 1.00 95.19 103 ASP A N 1
ATOM 808 C CA . ASP A 1 103 ? -7.686 8.176 -7.368 1.00 95.19 103 ASP A CA 1
ATOM 809 C C . ASP A 1 103 ? -7.063 9.098 -6.325 1.00 95.19 103 ASP A C 1
ATOM 811 O O . ASP A 1 103 ? -6.927 8.753 -5.147 1.00 95.19 103 ASP A O 1
ATOM 815 N N . TYR A 1 104 ? -6.672 10.293 -6.760 1.00 96.50 104 TYR A N 1
ATOM 816 C CA . TYR A 1 104 ? -6.251 11.344 -5.843 1.00 96.50 104 TYR A CA 1
ATOM 817 C C . TYR A 1 104 ? -7.385 11.678 -4.861 1.00 96.50 104 TYR A C 1
ATOM 81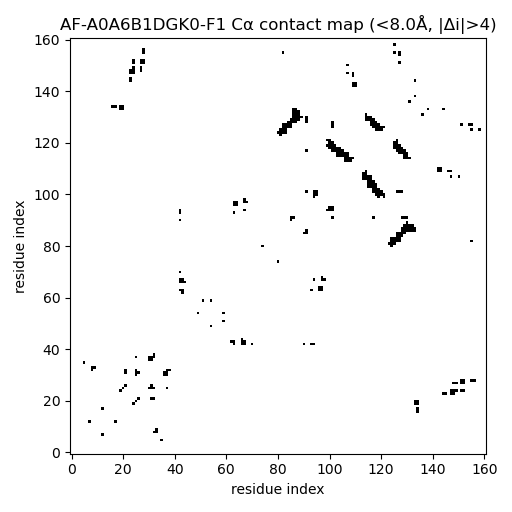9 O O . TYR A 1 104 ? -8.523 11.895 -5.272 1.00 96.50 104 TYR A O 1
ATOM 827 N N . GLY A 1 105 ? -7.066 11.734 -3.567 1.00 94.00 105 GLY A N 1
ATOM 828 C CA . GLY A 1 105 ? -8.020 12.078 -2.516 1.00 94.00 105 GLY A CA 1
ATOM 829 C C . GLY A 1 105 ? -7.717 13.425 -1.872 1.00 94.00 105 GLY A C 1
ATOM 830 O O . GLY A 1 105 ? -8.466 14.384 -2.027 1.00 94.00 105 GLY A O 1
ATOM 831 N N . GLU A 1 106 ? -6.629 13.483 -1.107 1.00 95.12 106 GLU A N 1
ATOM 832 C CA . GLU A 1 106 ? -6.231 14.680 -0.363 1.00 95.12 106 GLU A CA 1
ATOM 833 C C . GLU A 1 106 ? -4.707 14.826 -0.330 1.00 95.12 106 GLU A C 1
ATOM 835 O O . GLU A 1 106 ? -3.969 13.929 -0.739 1.00 95.12 106 GLU A O 1
ATOM 840 N N . SER A 1 107 ? -4.220 15.964 0.159 1.00 96.44 107 SER A N 1
ATOM 841 C CA . SER A 1 107 ? -2.795 16.179 0.413 1.00 96.44 107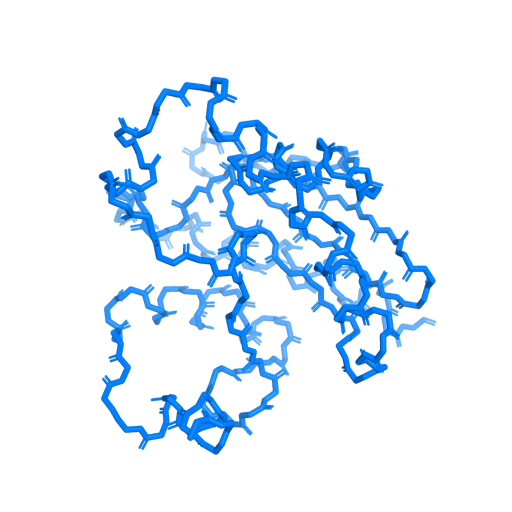 SER A CA 1
ATOM 842 C C . SER A 1 107 ? -2.569 16.551 1.873 1.00 96.44 107 SER A C 1
ATOM 844 O O . SER A 1 107 ? -3.370 17.271 2.464 1.00 96.44 107 SER A O 1
ATOM 846 N N . ILE A 1 108 ? -1.437 16.126 2.422 1.00 94.81 108 ILE A N 1
ATOM 847 C CA . ILE A 1 108 ? -0.899 16.628 3.691 1.00 94.81 108 ILE A CA 1
ATOM 848 C C . ILE A 1 108 ? 0.432 17.332 3.423 1.00 94.81 108 ILE A C 1
ATOM 850 O O . ILE A 1 108 ? 1.103 17.021 2.439 1.00 94.81 108 ILE A O 1
ATOM 854 N N . THR A 1 109 ? 0.824 18.263 4.291 1.00 93.50 109 THR A N 1
ATOM 855 C CA . THR A 1 109 ? 2.080 19.016 4.130 1.00 93.50 109 THR A CA 1
ATOM 856 C C . THR A 1 109 ? 2.919 18.994 5.413 1.00 93.50 109 THR A C 1
ATOM 858 O O . THR A 1 109 ? 3.157 20.047 6.009 1.00 93.50 109 THR A O 1
ATOM 861 N N . PRO A 1 110 ? 3.362 17.810 5.875 1.00 88.19 110 PRO A N 1
ATOM 862 C CA . PRO A 1 110 ? 4.245 17.717 7.030 1.00 88.19 110 PRO A CA 1
ATOM 863 C C . PRO A 1 110 ? 5.583 18.401 6.742 1.00 88.19 110 PRO A C 1
ATOM 865 O O . PRO A 1 110 ? 6.235 18.120 5.732 1.00 88.19 110 PRO A O 1
ATOM 868 N N . ASP A 1 111 ? 5.994 19.299 7.636 1.00 85.69 111 ASP A N 1
ATOM 869 C CA . ASP A 1 111 ? 7.240 20.074 7.535 1.00 85.69 111 ASP A CA 1
ATOM 870 C C . ASP A 1 111 ? 7.483 20.688 6.142 1.00 85.69 111 ASP A C 1
ATOM 872 O O . ASP A 1 111 ? 8.585 20.642 5.596 1.00 85.69 111 ASP A O 1
ATOM 876 N N . GLY A 1 112 ? 6.430 21.242 5.533 1.00 85.44 112 GLY A N 1
ATOM 877 C CA . GLY A 1 112 ? 6.524 21.940 4.247 1.00 85.44 112 GLY A CA 1
ATOM 878 C C . GLY A 1 112 ? 6.631 21.028 3.021 1.00 85.44 112 GLY A C 1
ATOM 879 O O . GLY A 1 112 ? 6.651 21.528 1.898 1.00 85.44 112 GLY A O 1
ATOM 880 N N . ARG A 1 113 ? 6.659 19.700 3.191 1.00 87.31 113 ARG A N 1
ATOM 881 C CA . ARG A 1 113 ? 6.672 18.748 2.076 1.00 87.31 113 ARG A CA 1
ATOM 882 C C . ARG A 1 113 ? 5.268 18.250 1.781 1.00 87.31 113 ARG A C 1
ATOM 884 O O . ARG A 1 113 ? 4.678 17.551 2.595 1.00 87.31 113 ARG A O 1
ATOM 891 N N . GLN A 1 114 ? 4.768 18.533 0.583 1.00 92.81 114 GLN A N 1
ATOM 892 C CA . GLN A 1 114 ? 3.472 18.021 0.155 1.00 92.81 114 GLN A CA 1
ATOM 893 C C . GLN A 1 114 ? 3.540 16.515 -0.148 1.00 92.81 114 GLN A C 1
ATOM 895 O O . GLN A 1 114 ? 4.396 16.046 -0.902 1.00 92.81 114 GLN A O 1
ATOM 900 N N . ILE A 1 115 ? 2.616 15.763 0.441 1.00 94.81 115 ILE A N 1
ATOM 901 C CA . ILE A 1 115 ? 2.391 14.338 0.207 1.00 94.81 115 ILE A CA 1
ATOM 902 C C . ILE A 1 115 ? 0.956 14.185 -0.279 1.00 94.81 115 ILE A C 1
ATOM 904 O O . ILE A 1 115 ? 0.027 14.682 0.355 1.00 94.81 115 ILE A O 1
ATOM 908 N N . HIS A 1 116 ? 0.780 13.490 -1.397 1.00 97.00 116 HIS A N 1
ATOM 909 C CA . HIS A 1 116 ? -0.531 13.196 -1.962 1.00 97.00 116 HIS A CA 1
ATOM 910 C C . HIS A 1 116 ? -0.995 11.828 -1.485 1.00 97.00 116 HIS A C 1
ATOM 912 O O . HIS A 1 116 ? -0.245 10.853 -1.588 1.00 97.00 116 HIS A O 1
ATOM 918 N N . LEU A 1 117 ? -2.225 11.776 -0.988 1.00 97.62 117 LEU A N 1
ATOM 919 C CA . LEU A 1 117 ? -2.917 10.571 -0.568 1.00 97.62 117 LEU A CA 1
ATOM 920 C C . LEU A 1 117 ? -3.907 10.159 -1.653 1.00 97.62 117 LEU A C 1
ATOM 922 O O . LEU A 1 117 ? -4.639 10.983 -2.203 1.00 97.62 117 LEU A O 1
ATOM 926 N N . PHE A 1 118 ? -3.927 8.865 -1.931 1.00 97.94 118 PHE A N 1
ATOM 927 C CA . PHE A 1 118 ? -4.750 8.235 -2.950 1.00 97.94 118 PHE A CA 1
ATOM 928 C C . PHE A 1 118 ? -5.702 7.258 -2.281 1.00 97.94 118 PHE A C 1
ATOM 930 O O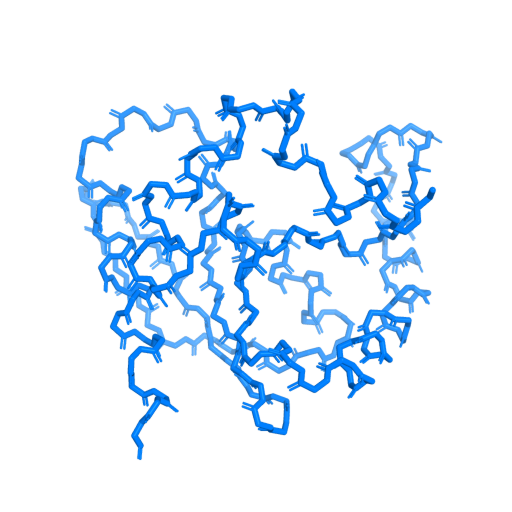 . PHE A 1 118 ? -5.350 6.639 -1.272 1.00 97.94 118 PHE A O 1
ATOM 937 N N . ARG A 1 119 ? -6.911 7.120 -2.820 1.00 96.62 119 ARG A N 1
ATOM 938 C CA . ARG A 1 119 ? -7.936 6.234 -2.269 1.00 96.62 119 ARG A CA 1
ATOM 939 C C . ARG A 1 119 ? -8.680 5.514 -3.371 1.00 96.62 119 ARG A C 1
ATOM 941 O O . ARG A 1 119 ? -8.867 6.050 -4.455 1.00 96.62 119 ARG A O 1
ATOM 948 N N . GLY A 1 120 ? -9.124 4.311 -3.044 1.00 95.38 120 GLY A N 1
ATOM 949 C CA . GLY A 1 120 ? -9.796 3.441 -3.988 1.00 95.38 120 GLY A CA 1
ATOM 950 C C . GLY A 1 120 ? -10.655 2.384 -3.339 1.00 95.38 120 GLY A C 1
ATOM 951 O O . GLY A 1 120 ? -10.459 2.059 -2.166 1.00 95.38 120 GLY A O 1
ATOM 952 N N . ARG A 1 121 ? -11.586 1.811 -4.105 1.00 92.75 121 ARG A N 1
ATOM 953 C CA . ARG A 1 121 ? -12.363 0.644 -3.673 1.00 92.75 121 ARG A CA 1
ATOM 954 C C . ARG A 1 121 ? -12.508 -0.383 -4.786 1.00 92.75 121 ARG A C 1
ATOM 956 O O . ARG A 1 121 ? -12.901 -0.039 -5.892 1.00 92.75 121 ARG A O 1
ATOM 963 N N . LEU A 1 122 ? -12.263 -1.650 -4.456 1.00 88.69 122 LEU A N 1
ATOM 964 C CA . LEU A 1 122 ? -12.564 -2.800 -5.312 1.00 88.69 122 LEU A CA 1
ATOM 965 C C . LEU A 1 122 ? -13.442 -3.775 -4.521 1.00 88.69 122 LEU A C 1
ATOM 967 O O . LEU A 1 122 ? -12.961 -4.524 -3.664 1.00 88.69 122 LEU A O 1
ATOM 971 N N . GLY A 1 123 ? -14.752 -3.720 -4.765 1.00 87.00 123 GLY A N 1
ATOM 972 C CA . GLY A 1 123 ? -15.744 -4.394 -3.927 1.00 87.00 123 GLY A CA 1
ATOM 973 C C . GLY A 1 123 ? -15.725 -3.857 -2.489 1.00 87.00 123 GLY A C 1
ATOM 974 O O . GLY A 1 123 ? -15.839 -2.652 -2.253 1.00 87.00 123 GLY A O 1
ATOM 975 N N . GLU A 1 124 ? -15.562 -4.752 -1.516 1.00 87.31 124 GLU A N 1
ATOM 976 C CA . GLU A 1 124 ? -15.434 -4.397 -0.093 1.00 87.31 124 GLU A CA 1
ATOM 977 C C . GLU A 1 124 ? -14.027 -3.930 0.299 1.00 87.31 124 GLU A C 1
ATOM 979 O O . GLU A 1 124 ? -13.820 -3.470 1.420 1.00 87.31 124 GLU A O 1
ATOM 984 N N . ARG A 1 125 ? -13.043 -4.069 -0.596 1.00 91.12 125 ARG A N 1
ATOM 985 C CA . ARG A 1 125 ? -11.649 -3.757 -0.284 1.00 91.12 125 ARG A CA 1
ATOM 986 C C . ARG A 1 125 ? -11.389 -2.280 -0.468 1.00 91.12 125 ARG A C 1
ATOM 988 O O . ARG A 1 125 ? -11.746 -1.707 -1.497 1.00 91.12 125 ARG A O 1
ATOM 995 N N . THR A 1 126 ? -10.714 -1.694 0.506 1.00 94.00 126 THR A N 1
ATOM 996 C CA . THR A 1 126 ? -10.244 -0.315 0.448 1.00 94.00 126 THR A CA 1
ATOM 997 C C . THR A 1 126 ? -8.780 -0.293 0.047 1.00 94.00 126 THR A C 1
ATOM 999 O O . THR A 1 126 ? -7.975 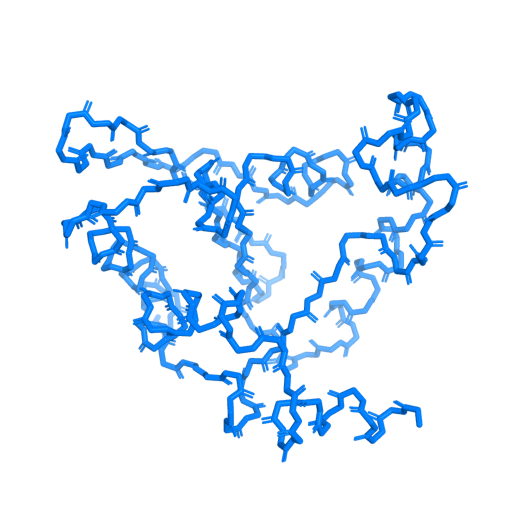-1.056 0.572 1.00 94.00 126 THR A O 1
ATOM 1002 N N . PHE A 1 127 ? -8.431 0.625 -0.842 1.00 96.00 127 PHE A N 1
ATOM 1003 C CA . PHE A 1 127 ? -7.057 0.959 -1.169 1.00 96.00 127 PHE A CA 1
ATOM 1004 C C . PHE A 1 127 ? -6.733 2.338 -0.611 1.00 96.00 127 PHE A C 1
ATOM 1006 O O . PHE A 1 127 ? -7.521 3.276 -0.763 1.00 96.00 127 PHE A O 1
ATOM 1013 N N . ILE A 1 128 ? -5.572 2.465 0.022 1.00 97.38 128 ILE A N 1
ATOM 1014 C CA . ILE A 1 128 ? -5.018 3.743 0.468 1.00 97.38 128 ILE A CA 1
ATOM 1015 C C . ILE A 1 128 ? -3.564 3.789 0.022 1.00 97.38 128 ILE A C 1
ATOM 1017 O O . ILE A 1 128 ? -2.794 2.882 0.318 1.00 97.38 128 ILE A O 1
ATOM 1021 N N . GLY A 1 129 ? -3.179 4.837 -0.693 1.00 97.12 129 GLY A N 1
ATOM 1022 C CA . GLY A 1 129 ? -1.814 5.020 -1.172 1.00 97.12 129 GLY A CA 1
ATOM 1023 C C . GLY A 1 129 ? -1.265 6.393 -0.837 1.00 97.12 129 GLY A C 1
ATOM 1024 O O . GLY A 1 129 ? -2.018 7.326 -0.563 1.00 97.12 129 GLY A O 1
ATOM 1025 N N . TRP A 1 130 ? 0.054 6.532 -0.889 1.00 96.88 130 TRP A N 1
ATOM 1026 C CA . TRP A 1 130 ? 0.727 7.825 -0.780 1.00 96.88 130 TRP A CA 1
ATOM 1027 C C . TRP A 1 130 ? 1.960 7.882 -1.687 1.00 96.88 130 TRP A C 1
ATOM 1029 O O . TRP A 1 130 ? 2.626 6.876 -1.920 1.00 96.88 130 TRP A O 1
ATOM 1039 N N . ASN A 1 131 ? 2.290 9.059 -2.224 1.00 94.94 131 ASN A N 1
ATOM 1040 C CA . ASN A 1 131 ? 3.378 9.189 -3.207 1.00 94.94 131 ASN A CA 1
ATOM 1041 C C . ASN A 1 131 ? 4.795 9.071 -2.608 1.00 94.94 131 ASN A C 1
ATOM 1043 O O . ASN A 1 131 ? 5.755 8.825 -3.342 1.00 94.94 131 ASN A O 1
ATOM 1047 N N . LEU A 1 132 ? 4.950 9.228 -1.294 1.00 91.75 132 LEU A N 1
ATOM 1048 C CA . LEU A 1 132 ? 6.243 9.141 -0.615 1.00 91.75 132 LEU A CA 1
ATOM 1049 C C . LEU A 1 132 ? 6.658 7.686 -0.325 1.00 91.75 132 LEU A C 1
ATOM 1051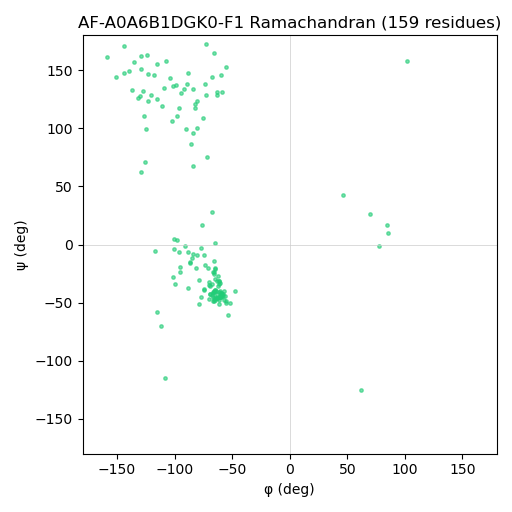 O O . LEU A 1 132 ? 6.035 7.024 0.491 1.00 91.75 132 LEU A O 1
ATOM 1055 N N . ASN A 1 133 ? 7.766 7.196 -0.885 1.00 89.94 133 ASN A N 1
ATOM 1056 C CA . ASN A 1 133 ? 8.294 5.891 -0.467 1.00 89.94 133 ASN A CA 1
ATOM 1057 C C . ASN A 1 133 ? 8.983 5.999 0.906 1.00 89.94 133 ASN A C 1
ATOM 1059 O O . ASN A 1 133 ? 10.082 6.543 1.004 1.00 89.94 133 ASN A O 1
ATOM 1063 N N . LEU A 1 134 ? 8.368 5.439 1.951 1.00 86.06 134 LEU A N 1
ATOM 1064 C CA . LEU A 1 134 ? 8.893 5.509 3.318 1.00 86.06 134 LEU A CA 1
ATOM 1065 C C . LEU A 1 134 ? 10.229 4.784 3.513 1.00 86.06 134 LEU A C 1
ATOM 1067 O O . LEU A 1 134 ? 11.022 5.208 4.349 1.00 86.06 134 LEU A O 1
ATOM 1071 N N . GLN A 1 135 ? 10.491 3.735 2.738 1.00 81.25 135 GLN A N 1
ATOM 1072 C CA . GLN A 1 135 ? 11.670 2.881 2.892 1.00 81.25 135 GLN A CA 1
ATOM 1073 C C . GLN A 1 135 ? 12.866 3.408 2.092 1.00 81.25 135 GLN A C 1
ATOM 1075 O O . GLN A 1 135 ? 13.991 3.378 2.579 1.00 81.25 135 GLN A O 1
ATOM 1080 N N . GLY A 1 136 ? 12.611 3.946 0.894 1.00 70.94 136 GLY A N 1
ATOM 1081 C CA . GLY A 1 136 ? 13.636 4.555 0.037 1.00 70.94 136 GLY A CA 1
ATOM 1082 C C . GLY A 1 136 ? 13.940 6.020 0.362 1.00 70.94 136 GLY A C 1
ATOM 1083 O O . GLY A 1 136 ? 14.903 6.589 -0.145 1.00 70.94 136 GLY A O 1
ATOM 1084 N N . SER A 1 137 ? 13.123 6.666 1.191 1.00 61.84 137 SER A N 1
ATOM 1085 C CA . SER A 1 137 ? 13.382 8.043 1.584 1.00 61.84 137 SER A CA 1
ATOM 1086 C C . SER A 1 137 ? 14.425 8.110 2.704 1.00 61.84 137 SER A C 1
ATOM 1088 O O . SER A 1 137 ? 14.208 7.571 3.786 1.00 61.84 137 SER A O 1
ATOM 1090 N N . HIS A 1 138 ? 15.523 8.851 2.500 1.00 58.31 138 HIS A N 1
ATOM 1091 C CA . HIS A 1 138 ? 16.495 9.223 3.552 1.00 58.31 138 HIS A CA 1
ATOM 1092 C C . HIS A 1 138 ? 15.908 10.188 4.600 1.00 58.31 138 HIS A C 1
ATOM 1094 O O . HIS A 1 138 ? 16.591 11.033 5.179 1.00 58.31 138 HIS A O 1
ATOM 1100 N N . LEU A 1 139 ? 14.599 10.127 4.805 1.00 59.28 139 LEU A N 1
ATOM 1101 C CA . LEU A 1 139 ? 13.876 11.070 5.615 1.00 59.28 139 LEU A CA 1
ATOM 1102 C 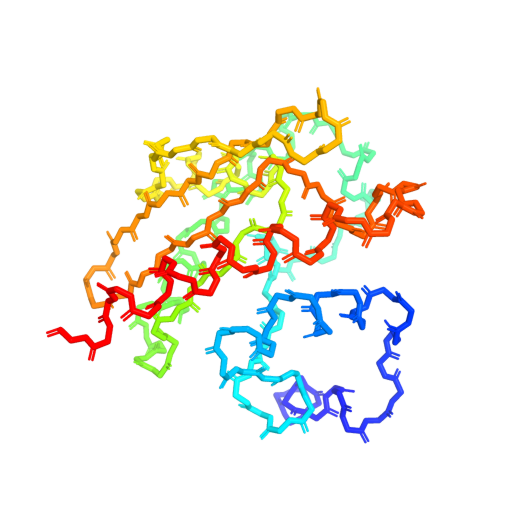C . LEU A 1 139 ? 13.981 10.644 7.078 1.00 59.28 139 LEU A C 1
ATOM 1104 O O . LEU A 1 139 ? 13.188 9.855 7.591 1.00 59.28 139 LEU A O 1
ATOM 1108 N N . ASN A 1 140 ? 14.955 11.248 7.756 1.00 56.22 140 ASN A N 1
ATOM 1109 C CA . ASN A 1 140 ? 15.112 11.245 9.213 1.00 56.22 140 ASN A CA 1
ATOM 1110 C C . ASN A 1 140 ? 14.126 12.198 9.916 1.00 56.22 140 ASN A C 1
ATOM 1112 O O . ASN A 1 140 ? 14.345 12.594 11.061 1.00 56.22 140 ASN A O 1
ATOM 1116 N N . ASN A 1 141 ? 13.062 12.621 9.227 1.00 62.53 141 ASN A N 1
ATOM 1117 C CA . ASN A 1 141 ? 12.224 13.697 9.720 1.00 62.53 141 ASN A CA 1
ATOM 1118 C C . ASN A 1 141 ? 11.195 13.198 10.751 1.00 62.53 141 ASN A C 1
ATOM 1120 O O . ASN A 1 141 ? 10.367 12.334 10.453 1.00 62.53 141 ASN A O 1
ATOM 1124 N N . LYS A 1 142 ? 11.263 13.769 11.961 1.00 67.38 142 LYS A N 1
ATOM 1125 C CA . LYS A 1 142 ? 10.527 13.339 13.156 1.00 67.38 142 LYS A CA 1
ATOM 1126 C C . LYS A 1 142 ? 9.010 13.506 13.055 1.00 67.38 142 LYS A C 1
ATOM 1128 O O . LYS A 1 142 ? 8.323 12.773 13.752 1.00 67.38 142 LYS A O 1
ATOM 1133 N N . LYS A 1 143 ? 8.481 14.423 12.234 1.00 78.62 143 LYS A N 1
ATOM 1134 C CA . LYS A 1 143 ? 7.023 14.667 12.154 1.00 78.62 143 LYS A CA 1
ATOM 1135 C C . LYS A 1 143 ? 6.336 14.003 10.972 1.00 78.62 143 LYS A C 1
ATOM 1137 O O . LYS A 1 143 ? 5.211 13.532 11.087 1.00 78.62 143 LYS A O 1
ATOM 1142 N N . MET A 1 144 ? 7.032 13.895 9.848 1.00 86.50 144 MET A N 1
ATOM 1143 C CA . MET A 1 144 ? 6.411 13.450 8.605 1.00 86.50 144 MET A CA 1
ATOM 1144 C C . MET A 1 144 ? 5.916 11.998 8.630 1.00 86.50 144 MET A C 1
ATOM 1146 O O . MET A 1 144 ? 4.830 11.739 8.120 1.00 86.50 144 MET A O 1
ATOM 1150 N N . LYS A 1 145 ? 6.669 11.051 9.211 1.00 88.75 145 LYS A N 1
ATOM 1151 C CA . LYS A 1 145 ? 6.196 9.656 9.320 1.00 88.75 145 LYS A CA 1
ATOM 1152 C C . LYS A 1 145 ? 4.971 9.538 10.247 1.00 88.75 145 LYS A C 1
ATOM 1154 O O . LYS A 1 145 ? 3.998 8.929 9.809 1.00 88.75 145 LYS A O 1
ATOM 1159 N N . PRO A 1 146 ? 4.964 10.148 11.454 1.00 90.50 146 PRO A N 1
ATOM 1160 C CA . PRO A 1 146 ? 3.760 10.215 12.283 1.00 90.50 146 PRO A CA 1
ATOM 1161 C C . PRO A 1 146 ? 2.548 10.837 11.583 1.00 90.50 146 PRO A C 1
ATOM 1163 O O . PRO A 1 146 ? 1.491 10.219 11.572 1.00 90.50 146 PRO A O 1
ATOM 1166 N N . GLU A 1 147 ? 2.694 12.014 10.964 1.00 92.94 147 GLU A N 1
ATOM 1167 C CA . GLU A 1 147 ? 1.568 12.722 10.335 1.00 92.94 147 GLU A CA 1
ATOM 1168 C C . GLU A 1 147 ? 0.990 11.955 9.141 1.00 92.94 147 GLU A C 1
ATOM 1170 O O . GLU A 1 147 ? -0.229 11.891 8.970 1.00 92.94 147 GLU A O 1
ATOM 1175 N N . LEU A 1 148 ? 1.852 11.325 8.335 1.00 93.88 148 LEU A N 1
ATOM 1176 C CA . LEU A 1 148 ? 1.407 10.414 7.284 1.00 93.88 148 LEU A CA 1
ATOM 1177 C C . LEU A 1 148 ? 0.651 9.218 7.875 1.00 93.88 148 LEU A C 1
ATOM 1179 O O . LEU A 1 148 ? -0.420 8.873 7.383 1.00 93.88 148 LEU A O 1
ATOM 1183 N N . GLY A 1 149 ? 1.182 8.622 8.942 1.00 93.75 149 GLY A N 1
ATOM 1184 C CA . GLY A 1 149 ? 0.538 7.535 9.672 1.00 93.75 149 GLY A CA 1
ATOM 1185 C C . GLY A 1 149 ? -0.849 7.884 10.191 1.00 93.75 149 GLY A C 1
ATOM 1186 O O . GLY A 1 149 ? -1.799 7.134 9.974 1.00 93.75 149 GLY A O 1
ATOM 1187 N N . ASP A 1 150 ? -0.988 9.046 10.826 1.00 94.88 150 ASP A N 1
ATOM 1188 C CA . ASP A 1 150 ? -2.263 9.528 11.356 1.00 94.88 150 ASP A CA 1
ATOM 1189 C C . ASP A 1 150 ? -3.271 9.807 10.231 1.00 94.88 150 ASP A C 1
ATOM 1191 O O . ASP A 1 150 ? -4.452 9.466 10.350 1.00 94.88 150 ASP A O 1
ATOM 1195 N N . ALA A 1 151 ? -2.816 10.367 9.104 1.00 95.38 151 ALA A N 1
ATOM 1196 C CA . ALA A 1 151 ? -3.666 10.571 7.938 1.00 95.38 151 ALA A CA 1
ATOM 1197 C C . ALA A 1 151 ? -4.141 9.237 7.337 1.00 95.38 151 ALA A C 1
ATOM 1199 O O . ALA A 1 151 ? -5.338 9.063 7.113 1.00 95.38 151 ALA A O 1
ATOM 1200 N N . VAL A 1 152 ? -3.240 8.270 7.136 1.00 95.50 152 VAL A N 1
ATOM 1201 C CA . VAL A 1 152 ? -3.589 6.937 6.615 1.00 95.50 152 VAL A CA 1
ATOM 1202 C C . VAL A 1 152 ? -4.531 6.199 7.571 1.00 95.50 152 VAL A C 1
ATOM 1204 O O . VAL A 1 152 ? -5.567 5.700 7.130 1.00 95.50 152 VAL A O 1
ATOM 1207 N N . GLY A 1 153 ? -4.248 6.206 8.877 1.00 94.75 153 GLY A N 1
ATOM 1208 C CA . GLY A 1 153 ? -5.104 5.593 9.897 1.00 94.75 153 GLY A CA 1
ATOM 1209 C C . GLY A 1 153 ? -6.512 6.193 9.923 1.00 94.75 153 GLY A C 1
ATOM 1210 O O . GLY A 1 153 ? -7.505 5.465 9.937 1.00 94.75 153 GLY A O 1
ATOM 1211 N N . ARG A 1 154 ? -6.633 7.522 9.806 1.00 94.75 154 ARG A N 1
ATOM 1212 C CA . ARG A 1 154 ? -7.930 8.207 9.667 1.00 94.75 154 ARG A CA 1
ATOM 1213 C C . ARG A 1 154 ? -8.697 7.747 8.428 1.00 94.75 154 ARG A C 1
ATOM 1215 O O . ARG A 1 154 ? -9.917 7.585 8.485 1.00 94.75 154 ARG A O 1
ATOM 1222 N N . LEU A 1 155 ? -8.015 7.579 7.296 1.00 92.88 155 LEU A N 1
ATOM 1223 C CA . LEU A 1 155 ? -8.644 7.130 6.052 1.00 92.88 155 LEU A CA 1
ATOM 1224 C C . LEU A 1 155 ? -9.074 5.658 6.119 1.00 92.88 155 LEU A C 1
ATOM 1226 O O . LEU A 1 155 ? -10.099 5.319 5.523 1.00 92.88 155 LEU A O 1
ATOM 1230 N N . ALA A 1 156 ? -8.341 4.823 6.861 1.00 90.69 156 ALA A N 1
ATOM 1231 C CA . ALA A 1 156 ? -8.694 3.431 7.126 1.00 90.69 156 ALA A CA 1
ATOM 1232 C C . ALA A 1 156 ? -9.916 3.321 8.057 1.00 90.69 156 ALA A C 1
ATOM 1234 O O . ALA A 1 156 ? -10.876 2.624 7.735 1.00 90.69 156 ALA A O 1
ATOM 1235 N N . ALA A 1 157 ? -9.939 4.076 9.162 1.00 85.75 157 ALA A N 1
ATOM 1236 C CA . ALA A 1 157 ? -11.032 4.054 10.138 1.00 85.75 157 ALA A CA 1
ATOM 1237 C C . ALA A 1 157 ? -12.382 4.500 9.548 1.00 85.75 157 ALA A C 1
ATOM 1239 O O . ALA A 1 157 ? -13.421 3.928 9.866 1.00 85.75 157 ALA A O 1
ATOM 1240 N N . LYS A 1 158 ? -12.377 5.470 8.622 1.00 71.56 158 LYS A N 1
ATOM 1241 C CA . LYS A 1 158 ? -13.577 5.948 7.905 1.00 71.56 158 LYS A CA 1
ATOM 1242 C C . LYS A 1 158 ? -14.243 4.902 6.992 1.00 71.56 158 LYS A C 1
ATOM 1244 O O . LYS A 1 158 ? -15.159 5.262 6.260 1.00 71.56 158 LYS A O 1
ATOM 1249 N N . GLN A 1 159 ? -13.748 3.669 6.921 1.00 59.31 159 GLN A N 1
ATOM 1250 C CA . GLN A 1 159 ? -14.333 2.591 6.110 1.00 59.31 159 GLN A CA 1
ATOM 1251 C C . GLN A 1 159 ? -14.826 1.405 6.951 1.00 59.31 159 GLN A C 1
ATOM 1253 O O . GLN A 1 159 ? -15.421 0.488 6.393 1.00 59.31 159 GLN A O 1
ATOM 1258 N N . ALA A 1 160 ? -14.573 1.414 8.265 1.00 54.50 160 ALA A N 1
ATOM 1259 C CA . ALA A 1 160 ? -14.998 0.365 9.193 1.00 54.50 160 ALA A CA 1
ATOM 1260 C C . ALA A 1 160 ? -16.383 0.622 9.827 1.00 54.50 160 ALA A C 1
ATOM 1262 O O . ALA A 1 160 ? -16.841 -0.199 10.619 1.00 54.50 160 ALA A O 1
ATOM 1263 N N . GLY A 1 161 ? -17.029 1.745 9.497 1.00 38.97 161 GLY A N 1
ATOM 1264 C CA . GLY A 1 161 ? -18.405 2.088 9.876 1.00 38.97 161 GLY A CA 1
ATOM 1265 C C . GLY A 1 161 ? -19.243 2.376 8.645 1.00 38.97 161 GLY A C 1
ATOM 1266 O O . GLY A 1 161 ? -20.465 2.144 8.728 1.00 38.97 161 GLY A O 1
#

Secondary structure (DSSP, 8-state):
-HHHHHTGGGS---HHHHHHHIIIIIGGGT--TTTTS-----SS-S--SS-GGGS-HHHHHHHHHHHHHHHHHHHHH-TT--EEEEESHHHHHHHHHTT---EEEEEE-GGG--EEEEEEEETTEEEEEESS-TTT-----TTHHHHHHHHHHHHHHTT--

Nearest PDB structures (foldseek):
  3l7t-assembly2_C  TM=4.546E-01  e=2.876E-01  Streptococcus mutans
  2p25-assembly1_A-2  TM=4.856E-01  e=5.215E-01  Enterococcus faecalis V583
  5uhj-assembly1_A-2  TM=3.958E-01  e=1.273E+00  Streptomyces sp. CB03234
  6qh4-assembly1_C  TM=4.079E-01  e=1.199E+00  Homo sapiens
  3oa4-assembly1_A-2  TM=4.505E-01  e=1.819E+00  Halalkalibacterium halodurans C-125

Foldseek 3Di:
DVVCQLCVLVPDHPCLQCVLCAPQAQVLQVHHPNVSLDHDDDLAPDQDVVHPVPDDPVVNLVRLCVCLVVVVVVVVVPPSQQEAEQAAQVSVVSCVSSVFPWDWDDWDQVPNRIKTWTWGDDPNHIYIYIHHHSRPDPDPDPTPSNVVNNVNSVVSVVSVD